Protein AF-A0A381PS34-F1 (afdb_monomer)

Secondary structure (DSSP, 8-state):
-HHHHHHHHHHHHHHHT-HHHHHHHHHHHHHHHHHHHHHHTTS---S-HHHHHHHHHHHHHHH-TTTTS-S--TTSHHHHHHHHHHHHHHHTHHHHHHHHHHHHH-

Radius of gyration: 16.55 Å; Cα contacts (8 Å, |Δi|>4): 43; chains: 1; bounding box: 32×27×52 Å

Sequence (106 aa):
MKELIDDVLKKLKKLSHDKKITSQLNSYLRVFIRLVNAYSSGEYTYIPWKTITLIVAGLIYFIYPIDLIPDFIPLAGLIDDIALIAWIYESIEEDIDKFLEWENNS

Solvent-accessible surface area (backbone atoms only — not comparable to full-atom values): 6329 Å² total; per-residue (Å²): 113,69,66,60,52,52,53,50,51,51,51,50,55,51,51,75,68,31,68,65,54,58,51,50,52,52,51,52,53,54,50,49,53,50,52,52,48,35,38,74,72,62,80,46,70,92,60,63,70,65,58,53,52,52,49,54,52,50,51,52,46,64,74,51,82,58,90,84,64,82,98,76,68,101,79,60,62,77,60,53,50,54,50,48,53,52,50,51,48,66,74,42,40,74,56,50,49,55,48,51,54,50,64,76,74,107

Organism: NCBI:txid408172

Mean predicted aligned error: 8.37 Å

Foldseek 3Di:
DVVVVVVVVVVVVVCVPPPVLVVVLVVLLVLLVVVLVCVVVVVDVPDDVVLNVLSVVLVVCLVPVDDPDDPDDPPPRPPVSSVSSVVSCVVCVVVSVVVVVVVVVD

Structure (mmCIF, N/CA/C/O backbone):
data_AF-A0A381PS34-F1
#
_entry.id   AF-A0A381PS34-F1
#
loop_
_atom_site.group_PDB
_atom_site.id
_atom_site.type_symbol
_atom_site.label_atom_id
_atom_site.label_alt_id
_atom_site.label_comp_id
_atom_site.label_asym_id
_atom_site.label_entity_id
_atom_site.label_seq_id
_atom_site.pdbx_PDB_ins_code
_atom_site.Cartn_x
_atom_site.Cartn_y
_atom_site.Cartn_z
_atom_site.occupancy
_atom_site.B_iso_or_equiv
_atom_site.auth_seq_id
_atom_site.auth_comp_id
_atom_site.auth_asym_id
_atom_site.auth_atom_id
_atom_site.pdbx_PDB_model_num
ATOM 1 N N . MET A 1 1 ? 13.061 9.948 -32.071 1.00 58.50 1 MET A N 1
ATOM 2 C CA . MET A 1 1 ? 12.526 8.692 -31.491 1.00 58.50 1 MET A CA 1
ATOM 3 C C . MET A 1 1 ? 13.539 8.021 -30.564 1.00 58.50 1 MET A C 1
ATOM 5 O O . MET A 1 1 ? 13.166 7.762 -29.434 1.00 58.50 1 MET A O 1
ATOM 9 N N . LYS A 1 2 ? 14.807 7.819 -30.974 1.00 71.44 2 LYS A N 1
ATOM 10 C CA . LYS A 1 2 ? 15.872 7.302 -30.083 1.00 71.44 2 LYS A CA 1
ATOM 11 C C . LYS A 1 2 ? 16.186 8.223 -28.887 1.00 71.44 2 LYS A C 1
ATOM 13 O O . LYS A 1 2 ? 16.157 7.745 -27.766 1.00 71.44 2 LYS A O 1
ATOM 18 N N . GLU A 1 3 ? 16.321 9.537 -29.100 1.00 77.88 3 GLU A N 1
ATOM 19 C CA . GLU A 1 3 ? 16.556 10.500 -27.997 1.00 77.88 3 GLU A CA 1
ATOM 20 C C . GLU A 1 3 ? 15.455 10.504 -26.927 1.00 77.88 3 GLU A C 1
ATOM 22 O O . GLU A 1 3 ? 15.750 10.548 -25.741 1.00 77.88 3 GLU A O 1
ATOM 27 N N . LEU A 1 4 ? 14.184 10.397 -27.331 1.00 74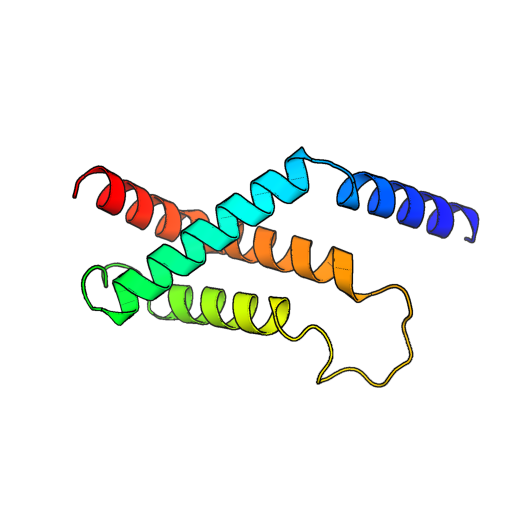.69 4 LEU A N 1
ATOM 28 C CA . LEU A 1 4 ? 13.063 10.349 -26.386 1.00 74.69 4 LEU A CA 1
ATOM 29 C C . LEU A 1 4 ? 13.151 9.113 -25.481 1.00 74.69 4 LEU A C 1
ATOM 31 O O . LEU A 1 4 ? 12.882 9.198 -24.287 1.00 74.69 4 LEU A O 1
ATOM 35 N N . ILE A 1 5 ? 13.526 7.970 -26.059 1.00 76.69 5 ILE A N 1
ATOM 36 C CA . ILE A 1 5 ? 13.696 6.720 -25.319 1.00 76.69 5 ILE A CA 1
ATOM 37 C C . ILE A 1 5 ? 14.869 6.860 -24.343 1.00 76.69 5 ILE A C 1
ATOM 39 O O . ILE A 1 5 ? 14.723 6.509 -23.176 1.00 76.69 5 ILE A O 1
ATOM 43 N N . ASP A 1 6 ? 15.984 7.450 -24.767 1.00 82.25 6 ASP A N 1
ATOM 44 C CA . ASP A 1 6 ? 17.151 7.662 -23.905 1.00 82.25 6 ASP A CA 1
ATOM 45 C C . ASP A 1 6 ? 16.860 8.629 -22.743 1.00 82.25 6 ASP A C 1
ATOM 47 O O . ASP A 1 6 ? 17.262 8.372 -21.604 1.00 82.25 6 ASP A O 1
ATOM 51 N N . ASP A 1 7 ? 16.103 9.702 -22.983 1.00 78.75 7 ASP A N 1
ATOM 52 C CA . ASP A 1 7 ? 15.690 10.652 -21.944 1.00 78.75 7 ASP A CA 1
ATOM 53 C C . ASP A 1 7 ? 14.722 10.032 -20.934 1.00 78.75 7 ASP A C 1
ATOM 55 O O . ASP A 1 7 ? 14.832 10.274 -19.724 1.00 78.75 7 ASP A O 1
ATOM 59 N N . VAL A 1 8 ? 13.800 9.195 -21.415 1.00 72.56 8 VAL A N 1
ATOM 60 C CA . VAL A 1 8 ? 12.907 8.404 -20.567 1.00 72.56 8 VAL A CA 1
ATOM 61 C C . VAL A 1 8 ? 13.742 7.452 -19.713 1.00 72.56 8 VAL A C 1
ATOM 63 O O . VAL A 1 8 ? 13.673 7.531 -18.489 1.00 72.56 8 VAL A O 1
ATOM 66 N N . LEU A 1 9 ? 14.635 6.656 -20.304 1.00 74.81 9 LEU A N 1
ATOM 67 C CA . LEU A 1 9 ? 15.509 5.733 -19.567 1.00 74.81 9 LEU A CA 1
ATOM 68 C C . LEU A 1 9 ? 16.395 6.448 -18.536 1.00 74.81 9 LEU A C 1
ATOM 70 O O . LEU A 1 9 ? 16.594 5.952 -17.425 1.00 74.81 9 LEU A O 1
ATOM 74 N N . LYS A 1 10 ? 16.887 7.646 -18.853 1.00 77.12 10 LYS A N 1
ATOM 75 C CA . LYS A 1 10 ? 17.698 8.458 -17.940 1.00 77.12 10 LYS A CA 1
ATOM 76 C C . LYS A 1 10 ? 16.884 8.998 -16.765 1.00 77.12 10 LYS A C 1
ATOM 78 O O . LYS A 1 10 ? 17.372 8.971 -15.632 1.00 77.12 10 LYS A O 1
ATOM 83 N N . LYS A 1 11 ? 15.644 9.448 -16.998 1.00 71.06 11 LYS A N 1
ATOM 84 C CA . LYS A 1 11 ? 14.715 9.821 -15.918 1.00 71.06 11 LYS A CA 1
ATOM 85 C C . LYS A 1 11 ? 14.400 8.624 -15.030 1.0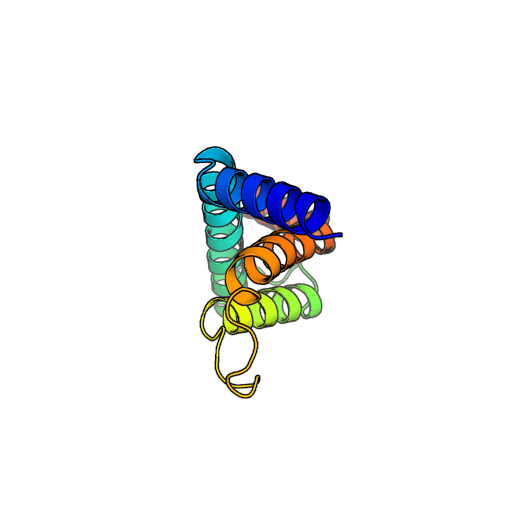0 71.06 11 LYS A C 1
ATOM 87 O O . LYS A 1 11 ? 14.483 8.749 -13.816 1.00 71.06 11 LYS A O 1
ATOM 92 N N . LEU A 1 12 ? 14.132 7.464 -15.617 1.00 68.12 12 LEU A N 1
ATOM 93 C CA . LEU A 1 12 ? 13.819 6.237 -14.886 1.00 68.12 12 LEU A CA 1
ATOM 94 C C . LEU A 1 12 ? 14.989 5.762 -14.017 1.00 68.12 12 LEU A C 1
ATOM 96 O O . LEU A 1 12 ? 14.812 5.467 -12.837 1.00 68.12 12 LEU A O 1
ATOM 100 N N . LYS A 1 13 ? 16.212 5.784 -14.555 1.00 68.25 13 LYS A N 1
ATOM 101 C CA . LYS A 1 13 ? 17.430 5.449 -13.803 1.00 68.25 13 LYS A CA 1
ATOM 102 C C . LYS A 1 13 ? 17.671 6.418 -12.642 1.00 68.25 13 LYS A C 1
ATOM 104 O O . LYS A 1 13 ? 18.098 5.996 -11.569 1.00 68.25 13 LYS A O 1
ATOM 109 N N . LYS A 1 14 ? 17.364 7.705 -12.842 1.00 67.69 14 LYS A N 1
ATOM 110 C CA . LYS A 1 14 ? 17.422 8.728 -11.791 1.00 67.69 14 LYS A CA 1
ATOM 111 C C . LYS A 1 14 ? 16.371 8.489 -10.702 1.00 67.69 14 LYS A C 1
ATOM 113 O O . LYS A 1 14 ? 16.710 8.622 -9.535 1.00 67.69 14 LYS A O 1
ATOM 118 N N . LEU A 1 15 ? 15.147 8.107 -11.070 1.00 65.25 15 LEU A N 1
ATOM 119 C CA . LEU A 1 15 ? 14.070 7.779 -10.127 1.00 65.25 15 LEU A CA 1
ATOM 120 C C . LEU A 1 15 ? 14.402 6.518 -9.308 1.00 65.25 15 LEU A C 1
ATOM 122 O O . LEU A 1 15 ? 14.270 6.522 -8.092 1.00 65.25 15 LEU A O 1
ATOM 126 N N . SER A 1 16 ? 14.935 5.473 -9.946 1.00 66.00 16 SER A N 1
ATOM 127 C CA . SER A 1 16 ? 15.387 4.250 -9.264 1.00 66.00 16 SER A CA 1
ATOM 128 C C . SER A 1 16 ? 16.540 4.495 -8.271 1.00 66.00 16 SER A C 1
ATOM 130 O O . SER A 1 16 ? 16.625 3.818 -7.250 1.00 66.00 16 SER A O 1
ATOM 132 N N . HIS A 1 17 ? 17.410 5.480 -8.530 1.00 66.88 17 HIS A N 1
ATOM 133 C CA . HIS A 1 17 ? 18.499 5.880 -7.623 1.00 66.88 17 HIS A CA 1
ATOM 134 C C . HIS A 1 17 ? 18.105 6.960 -6.605 1.00 66.88 17 HIS A C 1
ATOM 136 O O . HIS A 1 17 ? 18.933 7.357 -5.779 1.00 66.88 17 HIS A O 1
ATOM 142 N N . ASP A 1 18 ? 16.871 7.459 -6.646 1.00 76.31 18 ASP A N 1
ATOM 143 C CA . ASP A 1 18 ? 16.422 8.470 -5.703 1.00 76.31 18 ASP A CA 1
ATOM 144 C C . ASP A 1 18 ? 16.118 7.809 -4.352 1.00 76.31 18 ASP A C 1
ATOM 146 O O . ASP A 1 18 ? 15.129 7.093 -4.178 1.00 76.31 18 ASP A O 1
ATOM 150 N N . LYS A 1 19 ? 16.987 8.066 -3.367 1.00 76.88 19 LYS A N 1
ATOM 151 C CA . LYS A 1 19 ? 16.844 7.593 -1.982 1.00 76.88 19 LYS A CA 1
ATOM 152 C C . LYS A 1 19 ? 15.476 7.947 -1.382 1.00 76.88 19 LYS A C 1
ATOM 154 O O . LYS A 1 19 ? 15.000 7.249 -0.490 1.00 76.88 19 LYS A O 1
ATOM 159 N N . LYS A 1 20 ? 14.835 9.019 -1.859 1.00 80.12 20 LYS A N 1
ATOM 160 C CA . LYS A 1 20 ? 13.490 9.403 -1.433 1.00 80.12 20 LYS A CA 1
ATOM 161 C C . LYS A 1 20 ? 12.441 8.393 -1.901 1.00 80.12 20 LYS A C 1
ATOM 163 O O . LYS A 1 20 ? 11.612 7.987 -1.095 1.00 80.12 20 LYS A O 1
ATOM 168 N N . ILE A 1 21 ? 12.505 7.955 -3.160 1.00 78.44 21 ILE A N 1
ATOM 169 C CA . ILE A 1 21 ? 11.533 7.019 -3.748 1.00 78.44 21 ILE A CA 1
ATOM 170 C C . ILE A 1 21 ? 11.657 5.644 -3.098 1.00 78.44 21 ILE A C 1
ATOM 172 O O . ILE A 1 21 ? 10.657 5.062 -2.686 1.00 78.44 21 ILE A O 1
ATOM 176 N N . THR A 1 22 ? 12.883 5.154 -2.912 1.00 81.50 22 THR A N 1
ATOM 177 C CA . THR A 1 22 ? 13.114 3.874 -2.225 1.00 81.50 22 THR A CA 1
ATOM 178 C C . THR A 1 22 ? 12.672 3.920 -0.759 1.00 81.50 22 THR A C 1
ATOM 180 O O . THR A 1 22 ? 12.081 2.961 -0.263 1.00 81.50 22 THR A O 1
ATOM 183 N N . SER A 1 23 ? 12.882 5.048 -0.070 1.00 85.44 23 SER A N 1
ATOM 184 C CA . SER A 1 23 ? 12.391 5.255 1.298 1.00 85.44 23 SER A CA 1
ATOM 185 C C . SER A 1 23 ? 10.862 5.277 1.375 1.00 85.44 23 SER A C 1
ATOM 187 O O . SER A 1 23 ? 10.295 4.689 2.296 1.00 85.44 23 SER A O 1
ATOM 189 N N . GLN A 1 24 ? 10.198 5.945 0.431 1.00 87.12 24 GLN A N 1
ATOM 190 C CA . GLN A 1 24 ? 8.740 6.053 0.379 1.00 87.12 24 GLN A CA 1
ATOM 191 C C . GLN A 1 24 ? 8.093 4.697 0.070 1.00 87.12 24 GLN A C 1
ATOM 193 O O . GLN A 1 24 ? 7.196 4.273 0.791 1.00 87.12 24 GLN A O 1
ATOM 198 N N . LEU A 1 25 ? 8.637 3.958 -0.901 1.00 86.75 25 LEU A N 1
ATOM 199 C CA . LEU A 1 25 ? 8.205 2.597 -1.217 1.00 86.75 25 LEU A CA 1
ATOM 200 C C . LEU A 1 25 ? 8.333 1.662 -0.007 1.00 86.75 25 LEU A C 1
ATOM 202 O O . LEU A 1 25 ? 7.393 0.951 0.337 1.00 86.75 25 LEU A O 1
ATOM 206 N N . ASN A 1 26 ? 9.475 1.698 0.688 1.00 89.38 26 ASN A N 1
ATOM 207 C CA . ASN A 1 26 ? 9.662 0.930 1.919 1.00 89.38 26 ASN A CA 1
ATOM 208 C C . ASN A 1 26 ? 8.649 1.329 3.010 1.00 89.38 26 ASN A C 1
ATOM 210 O O . ASN A 1 26 ? 8.202 0.467 3.762 1.00 89.38 26 ASN A O 1
ATOM 214 N N . SER A 1 27 ? 8.261 2.605 3.094 1.00 91.25 27 SER A N 1
ATOM 215 C CA . SER A 1 27 ? 7.202 3.048 4.009 1.00 91.25 27 SER A CA 1
ATOM 216 C C . SER A 1 27 ? 5.857 2.406 3.661 1.00 91.25 27 SER A C 1
ATOM 218 O O . SER A 1 27 ? 5.216 1.828 4.538 1.00 91.25 27 SER A O 1
ATOM 220 N N . TYR A 1 28 ? 5.463 2.435 2.385 1.00 93.25 28 TYR A N 1
ATOM 221 C CA . TYR A 1 28 ? 4.201 1.856 1.913 1.00 93.25 28 TYR A CA 1
ATOM 222 C C . TYR A 1 28 ? 4.139 0.349 2.160 1.00 93.25 28 TYR A C 1
ATOM 224 O O . TYR A 1 28 ? 3.201 -0.137 2.788 1.00 93.25 28 TYR A O 1
ATOM 232 N N . LEU A 1 29 ? 5.189 -0.382 1.778 1.00 92.88 29 LEU A N 1
ATOM 233 C CA . LEU A 1 29 ? 5.274 -1.828 1.991 1.00 92.88 29 LEU A CA 1
ATOM 234 C C . LEU A 1 29 ? 5.175 -2.200 3.477 1.00 92.88 29 LEU A C 1
ATOM 236 O O . LEU A 1 29 ? 4.502 -3.164 3.836 1.00 92.88 29 LEU A O 1
ATOM 240 N N . ARG A 1 30 ? 5.801 -1.420 4.368 1.00 94.62 30 ARG A N 1
ATOM 241 C CA . ARG A 1 30 ? 5.694 -1.645 5.817 1.00 94.62 30 ARG A CA 1
ATOM 242 C C . ARG A 1 30 ? 4.275 -1.448 6.326 1.00 94.62 30 ARG A C 1
ATOM 244 O O . ARG A 1 30 ? 3.857 -2.208 7.192 1.00 94.62 30 ARG A O 1
ATOM 251 N N . VAL A 1 31 ? 3.563 -0.428 5.850 1.00 96.19 31 VAL A N 1
ATOM 252 C CA . VAL A 1 31 ? 2.159 -0.195 6.227 1.00 96.19 31 VAL A CA 1
ATOM 253 C C . VAL A 1 31 ? 1.288 -1.350 5.741 1.00 96.19 31 VAL A C 1
ATOM 255 O O . VAL A 1 31 ? 0.548 -1.922 6.532 1.00 96.19 31 VAL A O 1
ATOM 258 N N . PHE A 1 32 ? 1.456 -1.766 4.485 1.00 96.00 32 PHE A N 1
ATOM 259 C CA . PHE A 1 32 ? 0.729 -2.893 3.897 1.00 96.00 32 PHE A CA 1
ATOM 260 C C . PHE A 1 32 ? 0.893 -4.182 4.701 1.00 96.00 32 PHE A C 1
ATOM 262 O O . PHE A 1 32 ? -0.098 -4.829 5.027 1.00 96.00 32 PHE A O 1
ATOM 269 N N . ILE A 1 33 ? 2.128 -4.536 5.069 1.00 95.44 33 ILE A N 1
ATOM 270 C CA . ILE A 1 33 ? 2.406 -5.744 5.857 1.00 95.44 33 ILE A CA 1
ATOM 271 C C . ILE A 1 33 ? 1.721 -5.675 7.228 1.00 95.44 33 ILE A C 1
ATOM 273 O O . ILE A 1 33 ? 1.104 -6.653 7.647 1.00 95.44 33 ILE A O 1
ATOM 277 N N . ARG A 1 34 ? 1.803 -4.534 7.928 1.00 96.56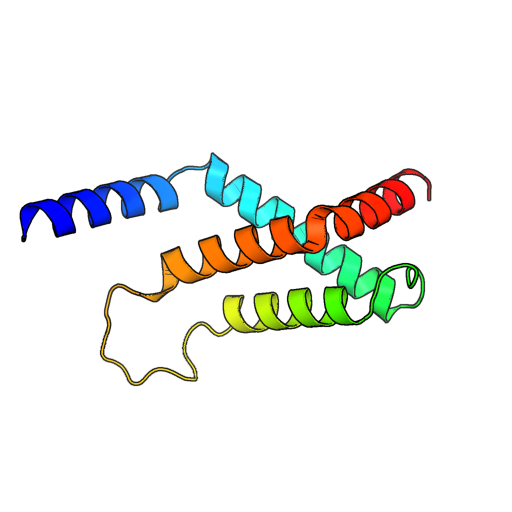 34 ARG A N 1
ATOM 278 C CA . ARG A 1 34 ? 1.158 -4.378 9.243 1.00 96.56 34 ARG A CA 1
ATOM 279 C C . ARG A 1 34 ? -0.361 -4.466 9.142 1.00 96.56 34 ARG A C 1
ATOM 281 O O . ARG A 1 34 ? -0.964 -5.195 9.922 1.00 96.56 34 ARG A O 1
ATOM 288 N N . LEU A 1 35 ? -0.952 -3.813 8.144 1.00 96.62 35 LEU A N 1
ATOM 289 C CA . LEU A 1 35 ? -2.390 -3.855 7.904 1.00 96.62 35 LEU A CA 1
ATOM 290 C C . LEU A 1 35 ? -2.880 -5.277 7.592 1.00 96.62 35 LEU A C 1
ATOM 292 O O . LEU A 1 35 ? -3.838 -5.747 8.199 1.00 96.62 35 LEU A O 1
ATOM 296 N N . VAL A 1 36 ? -2.198 -5.995 6.694 1.00 96.19 36 VAL A N 1
ATOM 297 C CA . VAL A 1 36 ? -2.539 -7.390 6.365 1.00 96.19 36 VAL A CA 1
ATOM 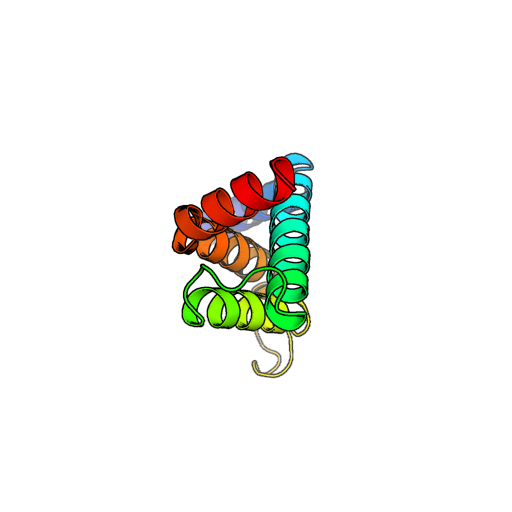298 C C . VAL A 1 36 ? -2.420 -8.292 7.593 1.00 96.19 36 VAL A C 1
ATOM 300 O O . VAL A 1 36 ? -3.294 -9.131 7.810 1.00 96.19 36 VAL A O 1
ATOM 303 N N . ASN A 1 37 ? -1.384 -8.111 8.416 1.00 96.38 37 ASN A N 1
ATOM 304 C CA . ASN A 1 37 ? -1.209 -8.886 9.644 1.00 96.38 37 ASN A CA 1
ATOM 305 C C . ASN A 1 37 ? -2.330 -8.618 10.655 1.00 96.38 37 ASN A C 1
ATOM 307 O O . ASN A 1 37 ? -2.947 -9.576 11.113 1.00 96.38 37 ASN A O 1
ATOM 311 N N . ALA A 1 38 ? -2.634 -7.349 10.948 1.00 96.25 38 ALA A N 1
ATOM 312 C CA . ALA A 1 38 ? -3.694 -6.966 11.885 1.00 96.25 38 ALA A CA 1
ATOM 313 C C . ALA A 1 38 ? -5.084 -7.427 11.411 1.00 96.25 38 ALA A C 1
ATOM 315 O O . ALA A 1 38 ? -5.925 -7.840 12.209 1.00 96.25 38 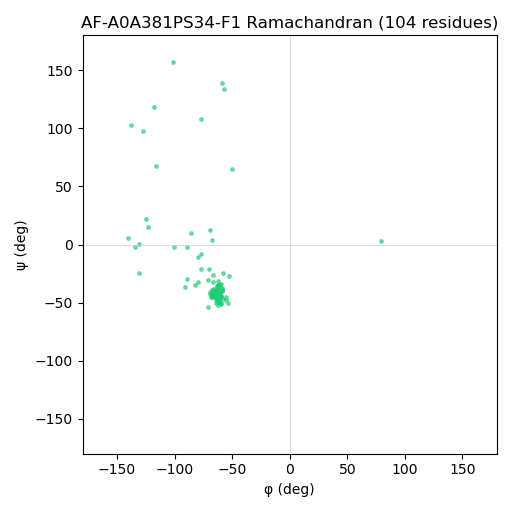ALA A O 1
ATOM 316 N N . TYR A 1 39 ? -5.322 -7.412 10.097 1.00 96.19 39 TYR A N 1
ATOM 317 C CA . TYR A 1 39 ? -6.552 -7.946 9.517 1.00 96.19 39 TYR A CA 1
ATOM 318 C C . TYR A 1 39 ? -6.624 -9.470 9.623 1.00 96.19 39 TYR A C 1
ATOM 320 O O . TYR A 1 39 ? -7.664 -10.021 9.979 1.00 96.19 39 TYR A O 1
ATOM 328 N N . SER A 1 40 ? -5.515 -10.163 9.356 1.00 94.19 40 SER A N 1
ATOM 329 C CA . SER A 1 40 ? -5.449 -11.629 9.401 1.00 94.19 40 SER A CA 1
ATOM 330 C C . SER A 1 40 ? -5.519 -12.185 10.826 1.00 94.19 40 SER A C 1
ATOM 332 O O . SER A 1 40 ? -6.041 -13.282 11.018 1.00 94.19 40 SER A O 1
ATOM 334 N N . SER A 1 41 ? -5.024 -11.445 11.824 1.00 95.06 41 SER A N 1
ATOM 335 C CA . SER A 1 41 ? -5.162 -11.796 13.245 1.00 95.06 41 SER A CA 1
ATOM 336 C C . SER A 1 41 ? -6.535 -11.444 13.826 1.00 95.06 41 SER A C 1
ATOM 338 O O . SER A 1 41 ? -6.865 -11.882 14.927 1.00 95.06 41 SER A O 1
ATOM 340 N N . GLY A 1 42 ? -7.356 -10.689 13.088 1.00 94.38 42 GLY A N 1
ATOM 341 C CA . GLY A 1 42 ? -8.667 -10.220 13.534 1.00 94.38 42 GLY A CA 1
ATOM 342 C C . GLY A 1 42 ? -8.616 -9.003 14.463 1.00 94.38 42 GLY A C 1
ATOM 343 O O . GLY A 1 42 ? -9.669 -8.558 14.915 1.00 94.38 42 GLY A O 1
ATOM 344 N N . GLU A 1 43 ? -7.432 -8.444 14.724 1.00 94.56 43 GLU A N 1
ATOM 345 C CA . GLU A 1 43 ? -7.245 -7.237 15.542 1.00 94.56 43 GLU A CA 1
ATOM 346 C C . GLU A 1 43 ? -7.839 -5.988 14.875 1.00 94.56 43 GLU A C 1
ATOM 348 O O . GLU A 1 43 ? -8.360 -5.108 15.561 1.00 94.56 43 GLU A O 1
ATOM 353 N N . TYR A 1 44 ? -7.818 -5.929 13.538 1.00 94.81 44 TYR A N 1
ATOM 354 C CA . TYR A 1 44 ? -8.325 -4.793 12.770 1.00 94.81 44 TYR A CA 1
ATOM 355 C C . TYR A 1 44 ? -9.118 -5.230 11.532 1.00 94.81 44 TYR A C 1
ATOM 357 O O . TYR A 1 44 ? -8.548 -5.590 10.507 1.00 94.81 44 TYR A O 1
ATOM 365 N N . THR A 1 45 ? -10.451 -5.158 11.594 1.00 93.62 45 THR A N 1
ATOM 366 C CA . THR A 1 45 ? -11.352 -5.589 10.498 1.00 93.62 45 THR A CA 1
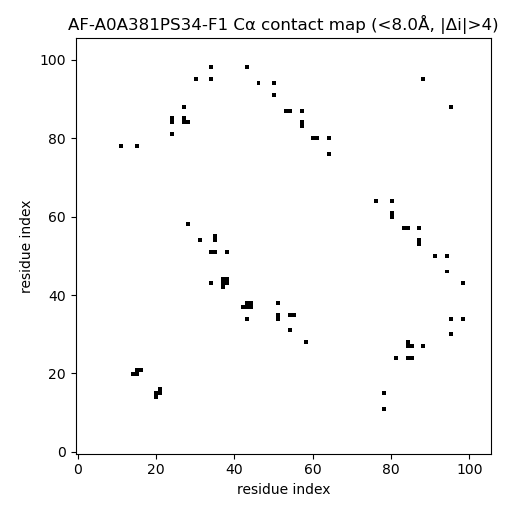ATOM 367 C C . THR A 1 45 ? -12.306 -4.491 10.014 1.00 93.62 45 THR A C 1
ATOM 369 O O . THR A 1 45 ? -13.268 -4.761 9.298 1.00 93.62 45 THR A O 1
ATOM 372 N N . TYR A 1 46 ? -12.030 -3.233 10.373 1.00 93.25 46 TYR A N 1
ATOM 373 C CA . TYR A 1 46 ? -12.904 -2.083 10.099 1.00 93.25 46 TYR A CA 1
ATOM 374 C C . TYR A 1 46 ? -12.851 -1.571 8.652 1.00 93.25 46 TYR A C 1
ATOM 376 O O . TYR A 1 46 ? -13.664 -0.728 8.273 1.00 93.25 46 TYR A O 1
ATOM 384 N N . ILE A 1 47 ? -11.921 -2.079 7.840 1.00 94.62 47 ILE A N 1
ATOM 385 C CA . ILE A 1 47 ? -11.784 -1.724 6.424 1.00 94.62 47 ILE A CA 1
ATOM 386 C C . ILE A 1 47 ? -12.386 -2.796 5.500 1.00 94.62 47 ILE 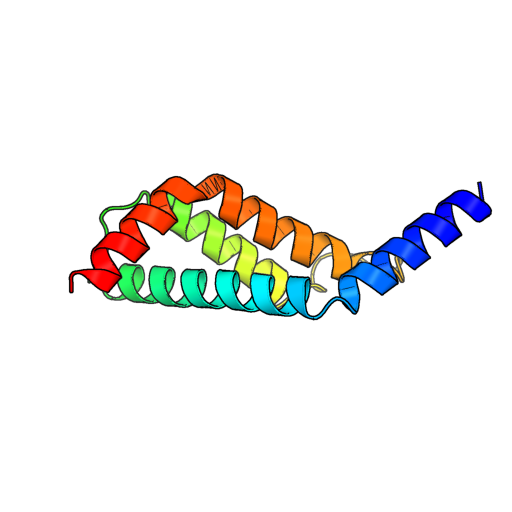A C 1
ATOM 388 O O . ILE A 1 47 ? -12.485 -3.971 5.875 1.00 94.62 47 ILE A O 1
ATOM 392 N N . PRO A 1 48 ? -12.768 -2.434 4.264 1.00 95.50 48 PRO A N 1
ATOM 393 C CA . PRO A 1 48 ? -13.281 -3.388 3.292 1.00 95.50 48 PRO A CA 1
ATOM 394 C C . PRO A 1 48 ? -12.280 -4.513 2.988 1.00 95.50 48 PRO A C 1
ATOM 396 O O . PRO A 1 48 ? -11.102 -4.276 2.738 1.00 95.50 48 PRO A O 1
ATOM 399 N N . TRP A 1 49 ? -12.770 -5.749 2.864 1.00 93.56 49 TRP A N 1
ATOM 400 C CA . TRP A 1 49 ? -11.951 -6.897 2.433 1.00 93.56 49 TRP A CA 1
ATOM 401 C C . TRP A 1 49 ? -11.298 -6.689 1.049 1.00 93.56 49 TRP A C 1
ATOM 403 O O . TRP A 1 49 ? -10.258 -7.275 0.740 1.00 93.56 49 TRP A O 1
ATOM 413 N N . LYS A 1 50 ? -11.896 -5.827 0.211 1.00 94.50 50 LYS A N 1
ATOM 414 C CA . LYS A 1 50 ? -11.353 -5.431 -1.097 1.00 94.50 50 LYS A CA 1
ATOM 415 C C . LYS A 1 50 ? -10.002 -4.727 -0.963 1.00 94.50 50 LYS A C 1
ATOM 417 O O . LYS A 1 50 ? -9.121 -4.980 -1.776 1.00 94.50 50 LYS A O 1
ATOM 422 N N . THR A 1 51 ? -9.830 -3.910 0.074 1.00 94.44 51 THR A N 1
ATOM 423 C CA . THR A 1 51 ? -8.587 -3.192 0.381 1.00 94.44 51 THR A CA 1
ATOM 424 C C . THR A 1 51 ? -7.464 -4.180 0.676 1.00 94.44 51 THR A C 1
ATOM 426 O O . THR A 1 51 ? -6.409 -4.130 0.050 1.00 94.44 51 THR A O 1
ATOM 429 N N . ILE A 1 52 ? -7.735 -5.174 1.526 1.00 95.75 52 ILE A N 1
ATOM 430 C CA . ILE A 1 52 ? -6.796 -6.268 1.809 1.00 95.75 52 ILE A CA 1
ATOM 431 C C . ILE A 1 52 ? -6.463 -7.059 0.544 1.00 95.75 52 ILE A C 1
ATOM 433 O O . ILE A 1 52 ? -5.298 -7.340 0.278 1.00 95.75 52 ILE A O 1
ATOM 437 N N . THR A 1 53 ? -7.472 -7.376 -0.270 1.00 94.31 53 THR A N 1
ATOM 438 C CA . THR A 1 53 ? -7.272 -8.108 -1.530 1.00 94.31 53 THR A CA 1
ATOM 439 C C . THR A 1 53 ? -6.357 -7.344 -2.487 1.00 94.31 53 THR A C 1
ATOM 441 O O . THR A 1 53 ? -5.463 -7.943 -3.080 1.00 94.31 53 THR A O 1
ATOM 444 N N . LEU A 1 54 ? -6.541 -6.025 -2.609 1.00 93.50 54 LEU A N 1
ATOM 445 C CA . LEU A 1 54 ? -5.721 -5.172 -3.467 1.00 93.50 54 LEU A CA 1
ATOM 446 C C . LEU A 1 54 ? -4.268 -5.105 -2.979 1.00 93.50 54 LEU A C 1
ATOM 448 O O . LEU A 1 54 ? -3.348 -5.261 -3.780 1.00 93.50 54 LEU A O 1
ATOM 452 N N . ILE A 1 55 ? -4.059 -4.948 -1.668 1.00 93.75 55 ILE A N 1
ATOM 453 C CA . ILE A 1 55 ? -2.724 -4.963 -1.057 1.00 93.75 55 ILE A CA 1
ATOM 454 C C . ILE A 1 55 ? -2.029 -6.301 -1.314 1.00 93.75 55 ILE A C 1
ATOM 456 O O . ILE A 1 55 ? -0.892 -6.326 -1.780 1.00 93.75 55 ILE A O 1
ATOM 460 N N . VAL A 1 56 ? -2.705 -7.419 -1.035 1.00 92.81 56 VAL A N 1
ATOM 461 C CA . VAL A 1 56 ? -2.140 -8.763 -1.213 1.00 92.81 56 VAL A CA 1
ATOM 462 C C . VAL A 1 56 ? -1.794 -9.017 -2.680 1.00 92.81 56 VAL A C 1
ATOM 464 O O . VAL A 1 56 ? -0.705 -9.513 -2.963 1.00 92.81 56 VAL A O 1
ATOM 467 N N . ALA A 1 57 ? -2.662 -8.625 -3.616 1.00 89.31 57 ALA A N 1
ATOM 468 C CA . ALA A 1 57 ? -2.382 -8.727 -5.047 1.00 89.31 57 ALA A CA 1
ATOM 469 C C . ALA A 1 57 ? -1.136 -7.916 -5.449 1.00 89.31 57 ALA A C 1
ATOM 471 O O . ALA A 1 57 ? -0.267 -8.438 -6.147 1.00 89.31 57 ALA A O 1
ATOM 472 N N . GLY A 1 58 ? -1.008 -6.680 -4.954 1.00 88.62 58 GLY A N 1
ATOM 473 C CA . GLY A 1 58 ? 0.171 -5.841 -5.183 1.00 88.62 58 GLY A CA 1
ATOM 474 C C . GLY A 1 58 ? 1.460 -6.427 -4.606 1.00 88.62 58 GLY A C 1
ATOM 475 O O . GLY A 1 58 ? 2.494 -6.412 -5.268 1.00 88.62 58 GLY A O 1
ATOM 476 N N . LEU A 1 59 ? 1.405 -6.993 -3.396 1.00 88.56 59 LEU A N 1
ATOM 477 C CA . LEU A 1 59 ? 2.556 -7.640 -2.760 1.00 88.56 59 LEU A CA 1
ATOM 478 C C . LEU A 1 59 ? 2.990 -8.913 -3.500 1.00 88.56 59 LEU A C 1
ATOM 480 O O . LEU A 1 59 ? 4.187 -9.141 -3.658 1.00 88.56 59 LEU A O 1
ATOM 484 N N . ILE A 1 60 ? 2.044 -9.731 -3.974 1.00 85.81 60 ILE A N 1
ATOM 485 C CA . IL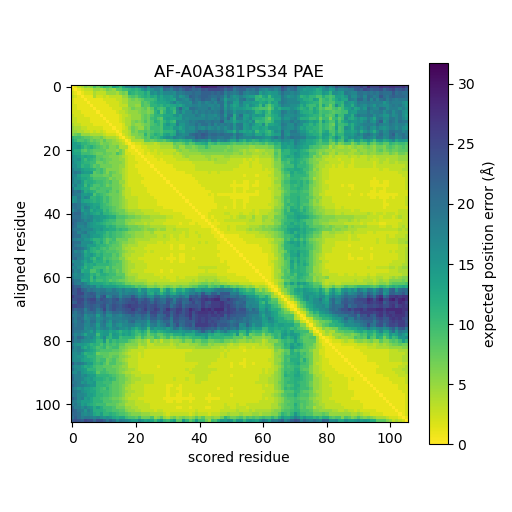E A 1 60 ? 2.348 -10.927 -4.776 1.00 85.81 60 ILE A CA 1
ATOM 486 C C . ILE A 1 60 ? 3.056 -10.528 -6.073 1.00 85.81 60 ILE A C 1
ATOM 488 O O . ILE A 1 60 ? 4.088 -11.114 -6.398 1.00 85.81 60 ILE A O 1
ATOM 492 N N . TYR A 1 61 ? 2.542 -9.507 -6.768 1.00 77.81 61 TYR A N 1
ATOM 493 C CA . TYR A 1 61 ? 3.167 -8.979 -7.983 1.00 77.81 61 TYR A CA 1
ATOM 494 C C . TYR A 1 61 ? 4.589 -8.466 -7.710 1.00 77.81 61 TYR A C 1
ATOM 496 O O . TYR A 1 61 ? 5.520 -8.830 -8.420 1.00 77.81 61 TYR A O 1
ATOM 504 N N . PHE A 1 62 ? 4.779 -7.722 -6.614 1.00 79.38 62 PHE A N 1
ATOM 505 C CA . PHE A 1 62 ? 6.084 -7.193 -6.208 1.00 79.38 62 PHE A CA 1
ATOM 506 C C . PHE A 1 62 ? 7.128 -8.285 -5.898 1.00 79.38 62 PHE A C 1
ATOM 508 O O . PHE A 1 62 ? 8.317 -8.088 -6.143 1.00 79.38 62 PHE A O 1
ATOM 515 N N . ILE A 1 63 ? 6.718 -9.432 -5.340 1.00 77.81 63 ILE A N 1
ATOM 516 C CA . ILE A 1 63 ? 7.632 -10.534 -4.977 1.00 77.81 63 ILE A CA 1
ATOM 517 C C . ILE A 1 63 ? 7.958 -11.426 -6.181 1.00 77.81 63 ILE A C 1
ATOM 519 O O . ILE A 1 63 ? 9.085 -11.914 -6.289 1.00 77.81 63 ILE A O 1
ATOM 523 N N . TYR A 1 64 ? 6.998 -11.633 -7.085 1.00 68.81 64 TYR A N 1
ATOM 524 C CA . TYR A 1 64 ? 7.144 -12.501 -8.255 1.00 68.81 64 TYR A CA 1
ATOM 525 C C . TYR A 1 64 ? 7.042 -11.717 -9.575 1.00 68.81 64 TYR A C 1
ATOM 527 O O . TYR A 1 64 ? 6.123 -11.972 -10.356 1.00 68.81 64 TYR A O 1
ATOM 535 N N . PRO A 1 65 ? 8.006 -10.835 -9.907 1.00 56.88 65 PRO A N 1
ATOM 536 C CA . PRO A 1 65 ? 7.956 -10.041 -11.139 1.00 56.88 65 PRO A CA 1
ATOM 537 C C . PRO A 1 65 ? 8.146 -10.853 -12.446 1.00 56.88 65 PRO A C 1
ATOM 539 O O . PRO A 1 65 ? 8.413 -10.269 -13.492 1.00 56.88 65 PRO A O 1
ATOM 542 N N . ILE A 1 66 ? 8.081 -12.196 -12.422 1.00 56.16 66 ILE A N 1
ATOM 543 C CA . ILE A 1 66 ? 8.662 -13.055 -13.476 1.00 56.16 66 ILE A CA 1
ATOM 544 C C . ILE A 1 66 ? 7.720 -14.143 -14.030 1.00 56.16 66 ILE A C 1
ATOM 546 O O . ILE A 1 66 ? 7.883 -14.530 -15.182 1.00 56.16 66 ILE A O 1
ATOM 550 N N . ASP A 1 67 ? 6.698 -14.623 -13.315 1.00 56.25 67 ASP A N 1
ATOM 551 C CA . ASP A 1 67 ? 6.107 -15.930 -13.684 1.00 56.25 67 ASP A CA 1
ATOM 552 C C . ASP A 1 67 ? 5.008 -15.912 -14.778 1.00 56.25 67 ASP A C 1
ATOM 554 O O . ASP A 1 67 ? 4.357 -16.926 -15.021 1.00 56.25 67 ASP A O 1
ATOM 558 N N . LEU A 1 68 ? 4.780 -14.783 -15.469 1.00 53.84 68 LEU A N 1
ATOM 559 C CA . LEU A 1 68 ? 3.687 -14.635 -16.455 1.00 53.84 68 LEU A CA 1
ATOM 560 C C . LEU A 1 68 ? 4.058 -13.963 -17.791 1.00 53.84 68 LEU A C 1
ATOM 562 O O . LEU A 1 68 ? 3.203 -13.880 -18.675 1.00 53.84 68 LEU A O 1
ATOM 566 N N . ILE A 1 69 ? 5.300 -13.506 -17.984 1.00 52.12 69 ILE A N 1
ATOM 567 C CA . ILE A 1 69 ? 5.730 -12.853 -19.233 1.00 52.12 69 ILE A CA 1
ATOM 568 C C . ILE A 1 69 ? 6.840 -13.689 -19.889 1.00 52.12 69 ILE A C 1
ATOM 570 O O . ILE A 1 69 ? 7.906 -13.833 -19.299 1.00 52.12 69 ILE A O 1
ATOM 574 N N . PRO A 1 70 ? 6.638 -14.217 -21.113 1.00 46.66 70 PRO A N 1
ATOM 575 C CA . PRO A 1 70 ? 7.702 -14.855 -21.887 1.00 46.66 70 PRO A CA 1
ATOM 576 C C . PRO A 1 70 ? 8.878 -13.884 -22.115 1.00 46.66 70 PRO A C 1
ATOM 578 O O . PRO A 1 70 ? 8.656 -12.737 -22.501 1.00 46.66 70 PRO A O 1
ATOM 581 N N . ASP A 1 71 ? 10.109 -14.359 -21.906 1.00 54.16 71 ASP A N 1
ATOM 582 C CA . ASP A 1 71 ? 11.406 -13.647 -21.878 1.00 54.16 71 ASP A CA 1
ATOM 583 C C . ASP A 1 71 ? 11.738 -12.692 -23.065 1.00 54.16 71 ASP A C 1
ATOM 585 O O . ASP A 1 71 ? 12.692 -12.927 -23.808 1.00 54.16 71 ASP A O 1
ATOM 589 N N . PHE A 1 72 ? 11.013 -11.581 -23.275 1.00 57.94 72 PHE A N 1
ATOM 590 C CA . PHE A 1 72 ? 11.261 -10.686 -24.429 1.00 57.94 72 PHE A CA 1
ATOM 591 C C . PHE A 1 72 ? 11.395 -9.178 -24.153 1.00 57.94 72 PHE A C 1
ATOM 593 O O . PHE A 1 72 ? 11.648 -8.434 -25.103 1.00 57.94 72 PHE A O 1
ATOM 600 N N . ILE A 1 73 ? 11.301 -8.681 -22.911 1.00 60.41 73 ILE A N 1
ATOM 601 C CA . ILE A 1 73 ? 11.432 -7.229 -22.645 1.00 60.41 73 ILE A CA 1
ATOM 602 C C . ILE A 1 73 ? 12.485 -6.929 -21.558 1.00 60.41 73 ILE A C 1
ATOM 604 O O . ILE A 1 73 ? 12.164 -6.936 -20.372 1.00 60.41 73 ILE A O 1
ATOM 608 N N . PRO A 1 74 ? 13.731 -6.572 -21.938 1.00 52.03 74 PRO A N 1
ATOM 609 C CA . PRO A 1 74 ? 14.851 -6.344 -21.008 1.00 52.03 74 PRO A CA 1
ATOM 610 C C . PRO A 1 74 ? 14.743 -5.126 -20.063 1.00 52.03 74 PRO A C 1
ATOM 612 O O . PRO A 1 74 ? 15.711 -4.816 -19.373 1.00 52.03 74 PRO A O 1
ATOM 615 N N . LEU A 1 75 ? 13.628 -4.384 -20.055 1.00 57.69 75 LEU A N 1
ATOM 616 C CA . LEU A 1 75 ? 13.511 -3.066 -19.400 1.00 57.69 75 LEU A CA 1
ATOM 617 C C . LEU A 1 75 ? 12.166 -2.805 -18.680 1.00 57.69 75 LEU A C 1
ATOM 619 O O . LEU A 1 75 ? 11.956 -1.687 -18.217 1.00 57.69 75 LEU A O 1
ATOM 623 N N . ALA A 1 76 ? 11.255 -3.782 -18.581 1.00 58.88 76 ALA A N 1
ATOM 624 C CA . ALA A 1 76 ? 9.867 -3.527 -18.154 1.00 58.88 76 ALA A CA 1
ATOM 625 C C . ALA A 1 76 ? 9.587 -3.588 -16.637 1.00 58.88 76 ALA A C 1
ATOM 627 O O . ALA A 1 76 ? 8.701 -2.876 -16.183 1.00 58.88 76 ALA A O 1
ATOM 628 N N . GLY A 1 77 ? 10.310 -4.389 -15.846 1.00 56.97 77 GLY A N 1
ATOM 629 C CA . GLY A 1 77 ? 9.846 -4.730 -14.485 1.00 56.97 77 GLY A CA 1
ATOM 630 C C . GLY A 1 77 ? 9.909 -3.586 -13.463 1.00 56.97 77 GLY A C 1
ATOM 631 O O . GLY A 1 77 ? 8.913 -3.206 -12.866 1.00 56.97 77 GLY A O 1
ATOM 632 N N . LEU A 1 78 ? 11.076 -2.954 -13.307 1.00 59.94 78 LEU A N 1
ATOM 633 C CA . LEU A 1 78 ? 11.375 -2.165 -12.098 1.00 59.94 78 LEU A CA 1
ATOM 634 C C . LEU A 1 78 ? 10.532 -0.897 -11.892 1.00 59.94 78 LEU A C 1
ATOM 636 O O . LEU A 1 78 ? 10.427 -0.401 -10.775 1.00 59.94 78 LEU A O 1
ATOM 640 N N . ILE A 1 79 ? 10.018 -0.304 -12.964 1.00 64.88 79 ILE A N 1
ATOM 641 C CA . ILE A 1 79 ? 9.304 0.980 -12.897 1.00 64.88 79 ILE A CA 1
ATOM 642 C C . ILE A 1 79 ? 7.813 0.739 -12.702 1.00 64.88 79 ILE A C 1
ATOM 644 O O . ILE A 1 79 ? 7.166 1.495 -11.978 1.00 64.88 79 ILE A O 1
ATOM 648 N N . ASP A 1 80 ? 7.302 -0.316 -13.332 1.00 74.81 80 ASP A N 1
ATOM 649 C CA . ASP A 1 80 ? 5.903 -0.712 -13.257 1.00 74.81 80 ASP A CA 1
ATOM 650 C C . ASP A 1 80 ? 5.546 -1.175 -11.836 1.00 74.81 80 ASP A C 1
ATOM 652 O O . ASP A 1 80 ? 4.548 -0.727 -11.281 1.00 74.81 80 ASP A O 1
ATOM 656 N N . ASP A 1 81 ? 6.437 -1.926 -11.178 1.00 77.25 81 ASP A N 1
ATOM 657 C CA . ASP A 1 81 ? 6.251 -2.381 -9.792 1.00 77.25 81 ASP A CA 1
ATOM 658 C C . ASP A 1 81 ? 6.125 -1.214 -8.793 1.00 77.25 81 ASP A C 1
ATOM 660 O O . ASP A 1 81 ? 5.250 -1.197 -7.926 1.00 77.25 81 ASP A O 1
ATOM 664 N N . ILE A 1 82 ? 6.997 -0.205 -8.907 1.00 81.31 82 ILE A N 1
ATOM 665 C CA . ILE A 1 82 ? 6.990 0.963 -8.009 1.00 81.31 82 ILE A CA 1
ATOM 666 C C . ILE A 1 82 ? 5.731 1.801 -8.240 1.00 81.31 82 ILE A C 1
ATOM 668 O O . ILE A 1 82 ? 5.107 2.256 -7.279 1.00 81.31 82 ILE A O 1
ATOM 672 N N . ALA A 1 83 ? 5.363 2.002 -9.507 1.00 83.62 83 ALA A N 1
ATOM 673 C CA . ALA A 1 83 ? 4.154 2.724 -9.873 1.00 83.62 83 ALA A CA 1
ATOM 674 C C . ALA A 1 83 ? 2.898 1.997 -9.374 1.00 83.62 83 ALA A C 1
ATOM 676 O O . ALA A 1 83 ? 2.007 2.650 -8.837 1.00 83.62 83 ALA A O 1
ATOM 677 N N . LEU A 1 84 ? 2.856 0.665 -9.469 1.00 86.56 84 LEU A N 1
ATOM 678 C CA . LEU A 1 84 ? 1.756 -0.147 -8.959 1.00 86.56 84 LEU A CA 1
ATOM 679 C C . LEU A 1 84 ? 1.593 0.012 -7.446 1.00 86.56 84 LEU A C 1
ATOM 681 O O . LEU A 1 84 ? 0.489 0.275 -6.981 1.00 86.56 84 LEU A O 1
ATOM 685 N N . ILE A 1 85 ? 2.672 -0.116 -6.666 1.00 89.81 85 ILE A N 1
ATOM 686 C CA . ILE A 1 85 ? 2.594 0.014 -5.202 1.00 89.81 85 ILE A CA 1
ATOM 687 C C . ILE A 1 85 ? 2.158 1.423 -4.788 1.00 89.81 85 ILE A C 1
ATOM 689 O O . ILE A 1 85 ? 1.336 1.565 -3.882 1.00 89.81 85 ILE A O 1
ATOM 693 N N . ALA A 1 86 ? 2.670 2.459 -5.457 1.00 89.81 86 ALA A N 1
ATOM 694 C CA . ALA A 1 86 ? 2.241 3.834 -5.216 1.00 89.81 86 ALA A CA 1
ATOM 695 C C . ALA A 1 86 ? 0.759 4.039 -5.567 1.00 89.81 86 ALA A C 1
ATOM 697 O O . ALA A 1 86 ? 0.015 4.598 -4.769 1.00 89.81 86 ALA A O 1
ATOM 698 N N . TRP A 1 87 ? 0.316 3.519 -6.712 1.00 90.75 87 TRP A N 1
ATOM 699 C CA . TRP A 1 87 ? -1.077 3.600 -7.142 1.00 90.75 87 TRP A CA 1
ATOM 700 C C . TRP A 1 87 ? -2.026 2.849 -6.205 1.00 90.75 87 TRP A C 1
ATOM 702 O O . TRP A 1 87 ? -3.107 3.352 -5.902 1.00 90.75 87 TRP A O 1
ATOM 712 N N . ILE A 1 88 ? -1.630 1.671 -5.710 1.00 93.19 88 ILE A N 1
ATOM 713 C CA . ILE A 1 88 ? -2.400 0.945 -4.695 1.00 93.19 88 ILE A CA 1
ATOM 714 C C . ILE A 1 88 ? -2.524 1.818 -3.453 1.00 93.19 88 ILE A C 1
ATOM 716 O O . ILE A 1 88 ? -3.642 2.034 -3.009 1.00 93.19 88 ILE A O 1
ATOM 720 N N . TYR A 1 89 ? -1.414 2.357 -2.936 1.00 93.25 89 TYR A N 1
ATOM 721 C CA . TYR A 1 89 ? -1.432 3.217 -1.750 1.00 93.25 89 TYR A CA 1
ATOM 722 C C . TYR A 1 89 ? -2.411 4.386 -1.914 1.00 93.25 89 TYR A C 1
ATOM 724 O O . TYR A 1 89 ? -3.271 4.575 -1.063 1.00 93.25 89 TYR A O 1
ATOM 732 N N . GLU A 1 90 ? -2.330 5.114 -3.030 1.00 93.25 90 GLU A N 1
ATOM 733 C CA . GLU A 1 90 ? -3.232 6.232 -3.340 1.00 93.25 90 GLU A CA 1
ATOM 734 C C . GLU A 1 90 ? -4.697 5.782 -3.477 1.00 93.25 90 GLU A C 1
ATOM 736 O O . GLU A 1 90 ? -5.610 6.473 -3.038 1.00 93.25 90 GLU A O 1
ATOM 741 N N . SER A 1 91 ? -4.944 4.597 -4.042 1.00 93.25 91 SER A N 1
ATOM 742 C CA . SER A 1 91 ? -6.302 4.070 -4.242 1.00 93.25 91 SER A CA 1
ATOM 743 C C . SER A 1 91 ? -7.004 3.669 -2.942 1.00 93.25 91 SER A C 1
ATOM 745 O O . SER A 1 91 ? -8.229 3.552 -2.927 1.00 93.25 91 SER A O 1
ATOM 747 N N . ILE A 1 92 ? -6.244 3.412 -1.874 1.00 95.50 92 ILE A N 1
ATOM 748 C CA . ILE A 1 92 ? -6.762 2.989 -0.566 1.00 95.50 92 ILE A CA 1
ATOM 749 C C . ILE A 1 92 ? -6.287 3.903 0.570 1.00 95.50 92 ILE A C 1
ATOM 751 O O . ILE A 1 92 ? -6.279 3.487 1.727 1.00 95.50 92 ILE A O 1
ATOM 755 N N . GLU A 1 93 ? -5.897 5.139 0.250 1.00 95.81 93 GLU A N 1
ATOM 756 C CA . GLU A 1 93 ? -5.317 6.094 1.202 1.00 95.81 93 GLU A CA 1
ATOM 757 C C . GLU A 1 93 ? -6.232 6.308 2.414 1.00 95.81 93 GLU A C 1
ATOM 759 O O . GLU A 1 93 ? -5.788 6.175 3.549 1.00 95.81 93 GLU A O 1
ATOM 764 N N . GLU A 1 94 ? -7.538 6.482 2.192 1.00 96.06 94 GLU A N 1
ATOM 765 C CA . GLU A 1 94 ? -8.513 6.647 3.279 1.00 96.06 94 GLU A CA 1
ATOM 766 C C . GLU A 1 94 ? -8.568 5.449 4.242 1.00 96.06 94 GLU A C 1
ATOM 768 O O . GLU A 1 94 ? -8.834 5.609 5.433 1.00 96.06 94 GLU A O 1
ATOM 773 N N . ASP A 1 95 ? -8.366 4.228 3.745 1.00 96.25 95 ASP A N 1
ATOM 774 C CA . ASP A 1 95 ? -8.368 3.026 4.583 1.00 96.25 95 ASP A CA 1
ATOM 775 C C . ASP A 1 95 ? -7.039 2.850 5.319 1.00 96.25 95 ASP A C 1
ATOM 777 O O . ASP A 1 95 ? -7.014 2.356 6.448 1.00 96.25 95 ASP A O 1
ATOM 781 N N . ILE A 1 96 ? -5.940 3.288 4.701 1.00 96.31 96 ILE A N 1
ATOM 782 C CA . ILE A 1 96 ? -4.630 3.363 5.343 1.00 96.31 96 ILE A CA 1
ATOM 783 C C . ILE A 1 96 ? -4.662 4.378 6.482 1.00 96.31 96 ILE A C 1
ATOM 785 O O . ILE A 1 96 ? -4.203 4.056 7.574 1.00 96.31 96 ILE A O 1
ATOM 789 N N . ASP A 1 97 ? -5.239 5.557 6.266 1.00 96.44 97 ASP A N 1
ATOM 790 C CA . ASP A 1 97 ? -5.340 6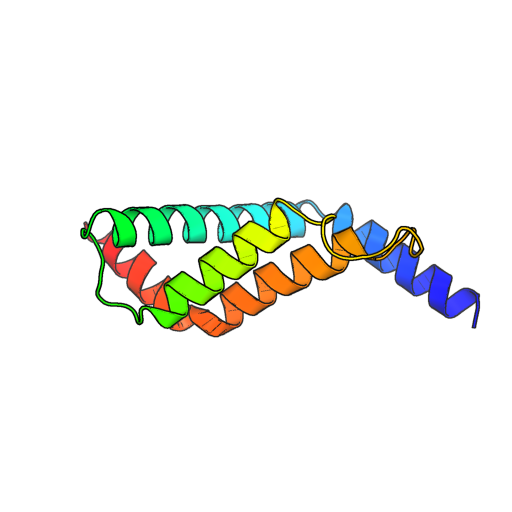.595 7.290 1.00 96.44 97 ASP A CA 1
ATOM 791 C C . ASP A 1 97 ? -6.133 6.096 8.500 1.00 96.44 97 ASP A C 1
ATOM 793 O O . ASP A 1 97 ? -5.652 6.181 9.629 1.00 96.44 97 ASP A O 1
ATOM 797 N N . LYS A 1 98 ? -7.286 5.449 8.277 1.00 96.19 98 LYS A N 1
ATOM 798 C CA . LYS A 1 98 ? -8.065 4.812 9.357 1.00 96.19 98 LYS A CA 1
ATOM 799 C C . LYS A 1 98 ? -7.264 3.749 10.109 1.00 96.19 98 LYS A C 1
ATOM 801 O O . LYS A 1 98 ? -7.432 3.595 11.320 1.00 96.19 98 LYS A O 1
ATOM 806 N N . PHE A 1 99 ? -6.442 2.971 9.406 1.00 97.12 99 PHE A N 1
ATOM 807 C CA . PHE A 1 99 ? -5.586 1.969 10.036 1.00 97.12 99 PHE A CA 1
ATOM 808 C C . PHE A 1 99 ? -4.492 2.622 10.881 1.00 97.12 99 PHE A C 1
ATOM 810 O O . PHE A 1 99 ? -4.285 2.216 12.021 1.00 97.12 99 PHE A O 1
ATOM 817 N N . LEU A 1 100 ? -3.824 3.651 10.358 1.00 96.38 100 LEU A N 1
ATOM 818 C CA . LEU A 1 100 ? -2.769 4.373 11.066 1.00 96.38 100 LEU A CA 1
ATOM 819 C C . LEU A 1 100 ? -3.313 5.135 12.279 1.00 96.38 100 LEU A C 1
ATOM 821 O O . LEU A 1 100 ? -2.664 5.169 13.321 1.00 96.38 100 LEU A O 1
ATOM 825 N N . GLU A 1 101 ? -4.505 5.723 12.183 1.00 96.31 101 GLU A N 1
ATOM 826 C CA . GLU A 1 101 ? -5.186 6.336 13.326 1.00 96.31 101 GLU A CA 1
ATOM 827 C C . GLU A 1 101 ? -5.476 5.309 14.421 1.00 96.31 101 GLU A C 1
ATOM 829 O O . GLU A 1 101 ? -5.217 5.572 15.594 1.00 96.31 101 GLU A O 1
ATOM 834 N N . TRP A 1 102 ? -5.980 4.129 14.059 1.00 96.44 102 TRP A N 1
ATOM 835 C CA . TRP A 1 102 ? -6.201 3.047 15.015 1.00 96.44 102 TRP A CA 1
ATOM 836 C C . TRP A 1 102 ? -4.889 2.546 15.635 1.00 96.44 102 TRP A C 1
ATOM 838 O O . TRP A 1 102 ? -4.814 2.401 16.854 1.00 96.44 102 TRP A O 1
ATOM 848 N N . GLU A 1 103 ? -3.851 2.344 14.822 1.00 94.75 103 GLU A N 1
ATOM 849 C CA . GLU A 1 103 ? -2.536 1.856 15.257 1.00 94.75 103 GLU A CA 1
ATOM 850 C C . GLU A 1 103 ? -1.857 2.839 16.225 1.00 94.75 103 GLU A C 1
ATOM 852 O O . GLU A 1 103 ? -1.213 2.414 17.176 1.00 94.75 103 GLU A O 1
ATOM 857 N N . ASN A 1 104 ? -2.031 4.151 16.028 1.00 94.06 104 ASN A N 1
ATOM 858 C CA . ASN A 1 104 ? -1.478 5.180 16.916 1.00 94.06 104 ASN A CA 1
ATOM 859 C C . ASN A 1 104 ? -2.257 5.357 18.233 1.00 94.06 104 ASN A C 1
ATOM 861 O O . ASN A 1 104 ? -1.719 5.927 19.182 1.00 94.06 104 ASN A O 1
ATOM 865 N N . ASN A 1 105 ? -3.524 4.935 18.276 1.00 90.62 105 ASN A N 1
ATOM 866 C CA . ASN A 1 105 ? -4.398 5.056 19.448 1.00 90.62 105 ASN A CA 1
ATOM 867 C C . ASN A 1 105 ? -4.522 3.751 20.260 1.00 90.62 105 ASN A C 1
ATOM 869 O O . ASN A 1 105 ? -5.227 3.745 21.273 1.00 90.62 105 ASN A O 1
ATOM 873 N N . SER A 1 106 ? -3.877 2.669 19.811 1.00 74.94 106 SER A N 1
ATOM 874 C CA . SER A 1 106 ? -3.849 1.349 20.462 1.00 74.94 106 SER A CA 1
ATOM 875 C C . SER A 1 106 ? -2.553 1.144 21.242 1.00 74.94 106 SER A C 1
ATOM 877 O O . SER A 1 106 ? -2.630 0.549 22.341 1.00 74.94 106 SER A O 1
#

InterPro domains:
  IPR010652 Domain of unknown function DUF1232 [PF06803] (52-87)

pLDDT: mean 82.65, std 14.21, range [46.66, 97.12]